Protein AF-A0A0G1MIJ4-F1 (afdb_monomer_lite)

Structure (mmCIF, N/CA/C/O backbone):
data_AF-A0A0G1MIJ4-F1
#
_entry.id   AF-A0A0G1MIJ4-F1
#
loop_
_atom_site.group_PDB
_atom_site.id
_atom_site.type_symbol
_atom_site.label_atom_id
_atom_site.label_alt_id
_atom_site.label_comp_id
_atom_site.label_asym_id
_atom_site.label_entity_id
_atom_site.label_seq_id
_atom_site.pdbx_PDB_ins_code
_atom_site.Cartn_x
_atom_site.Cartn_y
_atom_site.Cartn_z
_atom_site.occupancy
_atom_site.B_iso_or_equiv
_atom_site.auth_seq_id
_atom_site.auth_comp_id
_atom_site.auth_asym_id
_atom_site.auth_atom_id
_atom_site.pdbx_PDB_model_num
ATOM 1 N N . MET A 1 1 ? 20.265 -17.895 -13.007 1.00 46.12 1 MET A N 1
ATOM 2 C CA . MET A 1 1 ? 18.957 -17.484 -12.437 1.00 46.12 1 MET A CA 1
ATOM 3 C C . MET A 1 1 ? 19.154 -16.329 -11.462 1.00 46.12 1 MET A C 1
ATOM 5 O O . MET A 1 1 ? 19.772 -16.507 -10.422 1.00 46.12 1 MET A O 1
ATOM 9 N N . SER A 1 2 ? 18.710 -15.128 -11.835 1.00 48.31 2 SER A N 1
ATOM 10 C CA . SER A 1 2 ? 19.017 -13.864 -11.150 1.00 48.31 2 SER A CA 1
ATOM 11 C C . SER A 1 2 ? 18.450 -13.799 -9.725 1.00 48.31 2 SER A C 1
ATOM 13 O O . SER A 1 2 ? 17.234 -13.826 -9.535 1.00 48.31 2 SER A O 1
ATOM 15 N N . LYS A 1 3 ? 19.333 -13.635 -8.732 1.00 54.19 3 LYS A N 1
ATOM 16 C CA . LYS A 1 3 ? 19.046 -13.551 -7.283 1.00 54.19 3 LYS A CA 1
ATOM 17 C C . LYS A 1 3 ? 18.113 -12.399 -6.848 1.00 54.19 3 LYS A C 1
ATOM 19 O O . LYS A 1 3 ? 17.802 -12.297 -5.672 1.00 54.19 3 LYS A O 1
ATOM 24 N N . HIS A 1 4 ? 17.621 -11.555 -7.759 1.00 52.03 4 HIS A N 1
ATOM 25 C CA . HIS A 1 4 ? 16.943 -10.295 -7.407 1.00 52.03 4 HIS A CA 1
ATOM 26 C C . HIS A 1 4 ? 15.495 -10.141 -7.893 1.00 52.03 4 HIS A C 1
ATOM 28 O O . HIS A 1 4 ? 14.933 -9.059 -7.767 1.00 52.03 4 HIS A O 1
ATOM 34 N N . LYS A 1 5 ? 14.854 -11.189 -8.432 1.00 54.06 5 LYS A N 1
ATOM 35 C CA . LYS A 1 5 ? 13.494 -11.069 -9.009 1.00 54.06 5 LYS A CA 1
ATOM 36 C C . LYS A 1 5 ? 12.389 -11.843 -8.273 1.00 54.06 5 LYS A C 1
ATOM 38 O O . LYS A 1 5 ? 11.248 -11.816 -8.720 1.00 54.06 5 LYS A O 1
ATOM 43 N N . LYS A 1 6 ? 12.701 -12.521 -7.159 1.00 56.97 6 LYS A N 1
ATOM 44 C CA . LYS A 1 6 ? 11.711 -13.284 -6.365 1.00 56.97 6 LYS A CA 1
ATOM 45 C C . LYS A 1 6 ? 10.965 -12.431 -5.326 1.00 56.97 6 LYS A C 1
ATOM 47 O O . LYS A 1 6 ? 9.768 -12.613 -5.146 1.00 56.97 6 LYS A O 1
ATOM 52 N N . HIS A 1 7 ? 11.624 -11.423 -4.755 1.00 66.50 7 HIS A N 1
ATOM 53 C CA . HIS A 1 7 ? 11.097 -10.667 -3.609 1.00 66.50 7 HIS A CA 1
ATOM 54 C C . HIS A 1 7 ? 9.942 -9.706 -3.917 1.00 66.50 7 HIS A C 1
ATOM 56 O O . HIS A 1 7 ? 9.239 -9.279 -3.007 1.00 66.50 7 HIS A O 1
ATOM 62 N N . GLY A 1 8 ? 9.719 -9.348 -5.186 1.00 79.75 8 GLY A N 1
ATOM 63 C CA . GLY A 1 8 ? 8.627 -8.438 -5.545 1.00 79.75 8 GLY A CA 1
ATOM 64 C C . GLY A 1 8 ? 7.253 -9.034 -5.231 1.00 79.75 8 GLY A C 1
ATOM 65 O O . GLY A 1 8 ? 6.418 -8.377 -4.622 1.00 79.75 8 GLY A O 1
ATOM 66 N N . LYS A 1 9 ? 7.041 -10.311 -5.578 1.00 84.19 9 LYS A N 1
ATOM 67 C CA . LYS A 1 9 ? 5.766 -11.003 -5.332 1.00 84.19 9 LYS A CA 1
ATOM 68 C C . LYS A 1 9 ? 5.507 -11.219 -3.840 1.00 84.19 9 LYS A C 1
ATOM 70 O O . LYS A 1 9 ? 4.376 -11.063 -3.399 1.00 84.19 9 LYS A O 1
ATOM 75 N N . GLU A 1 10 ? 6.554 -11.534 -3.079 1.00 88.88 10 GLU A N 1
ATOM 76 C CA . GLU A 1 10 ? 6.487 -11.719 -1.623 1.00 88.88 10 GLU A CA 1
ATOM 77 C C . GLU A 1 10 ? 6.038 -10.432 -0.925 1.00 88.88 10 GLU A C 1
ATOM 79 O O . GLU A 1 10 ? 5.109 -10.463 -0.125 1.00 88.88 10 GLU A O 1
ATOM 84 N N . LYS A 1 11 ? 6.617 -9.282 -1.292 1.00 89.75 11 LYS A N 1
ATOM 85 C CA . LYS A 1 11 ? 6.211 -7.983 -0.734 1.00 89.75 11 LYS A CA 1
ATOM 86 C C . LYS A 1 11 ? 4.773 -7.620 -1.080 1.00 89.75 11 LYS A C 1
ATOM 88 O O . LYS A 1 11 ? 4.037 -7.167 -0.210 1.00 89.75 11 LYS A O 1
ATOM 93 N N . VAL A 1 12 ? 4.350 -7.873 -2.322 1.00 91.81 12 VAL A N 1
ATOM 94 C CA . VAL A 1 12 ? 2.944 -7.680 -2.705 1.00 91.81 12 VAL A CA 1
ATOM 95 C C . VAL A 1 12 ? 2.026 -8.537 -1.837 1.00 91.81 12 VAL A C 1
ATOM 97 O O . VAL A 1 12 ? 1.027 -8.031 -1.333 1.00 91.81 12 VAL A O 1
ATOM 100 N N . ALA A 1 13 ? 2.366 -9.811 -1.632 1.00 93.94 13 ALA A N 1
ATOM 101 C CA . ALA A 1 13 ? 1.571 -10.714 -0.807 1.00 93.94 13 ALA A CA 1
ATOM 102 C C . ALA A 1 13 ? 1.487 -10.241 0.653 1.00 93.94 13 ALA A C 1
ATOM 104 O O . ALA A 1 13 ? 0.396 -10.238 1.219 1.00 93.94 13 ALA A O 1
ATOM 105 N N . THR A 1 14 ? 2.599 -9.790 1.243 1.00 94.31 14 THR A N 1
ATOM 106 C CA . THR A 1 14 ? 2.623 -9.257 2.614 1.00 94.31 14 THR A CA 1
ATOM 107 C C . THR A 1 14 ? 1.717 -8.038 2.763 1.00 94.31 14 THR A C 1
ATOM 109 O O . THR A 1 14 ? 0.824 -8.057 3.606 1.00 94.31 14 THR A O 1
ATOM 112 N N . VAL A 1 15 ? 1.866 -7.030 1.897 1.00 94.69 15 VAL A N 1
ATOM 113 C CA . VAL A 1 15 ? 1.047 -5.805 1.947 1.00 94.69 15 VAL A CA 1
ATOM 114 C C . VAL A 1 15 ? -0.435 -6.119 1.750 1.00 94.69 15 VAL A C 1
ATOM 116 O O . VAL A 1 15 ? -1.290 -5.577 2.447 1.00 94.69 15 VAL A O 1
ATOM 119 N N . MET A 1 16 ? -0.766 -7.023 0.824 1.00 95.62 16 MET A N 1
ATOM 120 C CA . MET A 1 16 ? -2.157 -7.418 0.593 1.00 95.62 16 MET A CA 1
ATOM 121 C C . MET A 1 16 ? -2.739 -8.215 1.766 1.00 95.62 16 MET A C 1
ATOM 123 O O . MET A 1 16 ? -3.932 -8.096 2.041 1.00 95.62 16 MET A O 1
ATOM 127 N N . ARG A 1 17 ? -1.916 -8.988 2.487 1.00 96.31 17 ARG A N 1
ATOM 128 C CA . ARG A 1 17 ? -2.333 -9.678 3.714 1.00 96.31 17 ARG A CA 1
ATOM 129 C C . ARG A 1 17 ? -2.612 -8.687 4.843 1.00 96.31 17 ARG A C 1
ATOM 131 O O . ARG A 1 17 ? -3.638 -8.812 5.497 1.00 96.31 17 ARG A O 1
ATOM 138 N N . GLU A 1 18 ? -1.749 -7.695 5.040 1.00 95.12 18 GLU A N 1
ATOM 139 C CA . GLU A 1 18 ? -1.954 -6.617 6.023 1.00 95.12 18 GLU A CA 1
ATOM 140 C C . GLU A 1 18 ? -3.189 -5.772 5.692 1.00 95.12 18 GLU A C 1
ATOM 142 O O . GLU A 1 18 ? -3.977 -5.435 6.574 1.00 95.12 18 GLU A O 1
ATOM 147 N N . PHE A 1 19 ? -3.417 -5.485 4.407 1.00 96.44 19 PHE A N 1
ATOM 148 C CA . PHE A 1 19 ? -4.634 -4.814 3.955 1.00 96.44 19 PHE A CA 1
ATOM 149 C C . PHE A 1 19 ? -5.886 -5.642 4.261 1.00 96.44 19 PHE A C 1
ATOM 151 O O . PHE A 1 19 ? -6.850 -5.110 4.802 1.00 96.44 19 PHE A O 1
ATOM 158 N N . HIS A 1 20 ? -5.865 -6.947 3.971 1.00 95.31 20 HIS A N 1
ATOM 159 C CA . HIS A 1 20 ? -6.979 -7.842 4.291 1.00 95.31 20 HIS A CA 1
ATOM 160 C C . HIS A 1 20 ? -7.250 -7.928 5.803 1.00 95.31 20 HIS A C 1
ATOM 162 O O . HIS A 1 20 ? -8.397 -8.062 6.211 1.00 95.31 20 HIS A O 1
ATOM 168 N N . GLN A 1 21 ? -6.208 -7.807 6.631 1.00 95.31 21 GLN A N 1
ATOM 169 C CA . GLN A 1 21 ? -6.315 -7.761 8.093 1.00 95.31 21 GLN A CA 1
ATOM 170 C C . GLN A 1 21 ? -6.734 -6.385 8.640 1.00 95.31 21 GLN A C 1
ATOM 172 O O . GLN A 1 21 ? -6.975 -6.264 9.837 1.00 95.31 21 GLN A O 1
ATOM 177 N N . GLY A 1 22 ? -6.804 -5.345 7.802 1.00 94.88 22 GLY A N 1
ATOM 178 C CA . GLY A 1 22 ? -7.117 -3.979 8.234 1.00 94.88 22 GLY A CA 1
ATOM 179 C C . GLY A 1 22 ? -5.984 -3.288 9.002 1.00 94.88 22 GLY A C 1
ATOM 180 O O . GLY A 1 22 ? -6.232 -2.323 9.717 1.00 94.88 22 GLY A O 1
ATOM 181 N N . THR A 1 23 ? -4.744 -3.767 8.871 1.00 94.81 23 THR A N 1
ATOM 182 C CA . THR A 1 23 ? -3.572 -3.258 9.609 1.00 94.81 23 THR A CA 1
ATOM 183 C C . THR A 1 23 ? -2.618 -2.430 8.746 1.00 94.81 23 THR A C 1
ATOM 185 O O . THR A 1 23 ? -1.634 -1.883 9.251 1.00 94.81 23 THR A O 1
ATOM 188 N N . LEU A 1 24 ? -2.899 -2.299 7.446 1.00 95.56 24 LEU A N 1
ATOM 189 C CA . LEU A 1 24 ? -2.102 -1.484 6.533 1.00 95.56 24 LEU A CA 1
ATOM 190 C C . LEU A 1 24 ? -2.354 0.012 6.778 1.00 95.56 24 LEU A C 1
ATOM 192 O O . LEU A 1 24 ? -3.479 0.484 6.625 1.00 95.56 24 LEU A O 1
ATOM 196 N N . HIS A 1 25 ? -1.303 0.776 7.079 1.00 95.38 25 HIS A N 1
ATOM 197 C CA . HIS A 1 25 ? -1.383 2.224 7.307 1.00 95.38 25 HIS A CA 1
ATOM 198 C C . HIS A 1 25 ? -0.726 3.008 6.165 1.00 95.38 25 HIS A C 1
ATOM 200 O O . HIS A 1 25 ? 0.302 2.598 5.622 1.00 95.38 25 HIS A O 1
ATOM 206 N N . SER A 1 26 ? -1.296 4.160 5.804 1.00 92.00 26 SER A N 1
ATOM 207 C CA . SER A 1 26 ? -0.714 5.026 4.772 1.00 92.00 26 SER A CA 1
ATOM 208 C C . SER A 1 26 ? 0.297 6.017 5.358 1.00 92.00 26 SER A C 1
ATOM 210 O O . SER A 1 26 ? 0.053 6.657 6.380 1.00 92.00 26 SER A O 1
ATOM 212 N N . GLY A 1 27 ? 1.453 6.150 4.702 1.00 86.94 27 GLY A N 1
ATOM 213 C CA . GLY A 1 27 ? 2.495 7.134 5.023 1.00 86.94 27 GLY A CA 1
ATOM 214 C C . GLY A 1 27 ? 3.325 6.828 6.276 1.00 86.94 27 GLY A C 1
ATOM 215 O O . GLY A 1 27 ? 4.547 6.928 6.231 1.00 86.94 27 GLY A O 1
ATOM 216 N N . SER A 1 28 ? 2.697 6.439 7.386 1.00 88.06 28 SER A N 1
ATOM 217 C CA . SER A 1 28 ? 3.381 6.090 8.636 1.00 88.06 28 SER A CA 1
ATOM 218 C C . SER A 1 28 ? 2.563 5.115 9.486 1.00 88.06 28 SER A C 1
ATOM 220 O O . SER A 1 28 ? 1.371 4.939 9.257 1.00 88.06 28 SER A O 1
ATOM 222 N N . LYS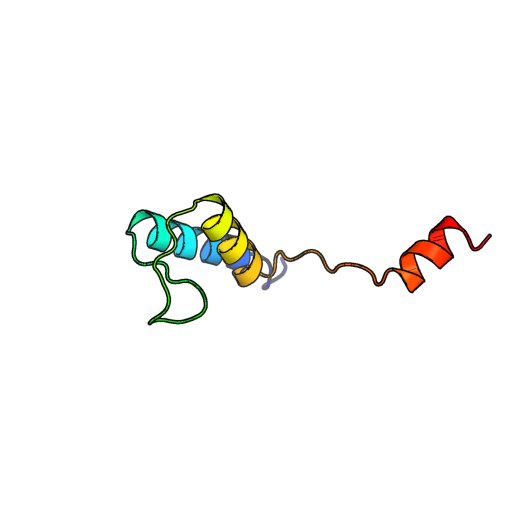 A 1 29 ? 3.179 4.542 10.530 1.00 85.38 29 LYS A N 1
ATOM 223 C CA . LYS A 1 29 ? 2.511 3.640 11.492 1.00 85.38 29 LYS A CA 1
ATOM 224 C C . LYS A 1 29 ? 1.358 4.285 12.276 1.00 85.38 29 LYS A C 1
ATOM 226 O O . LYS A 1 29 ? 0.550 3.567 12.840 1.00 85.38 29 LYS A O 1
ATOM 231 N N . LYS A 1 30 ? 1.317 5.621 12.353 1.00 91.19 30 LYS A N 1
ATOM 232 C CA . LYS A 1 30 ? 0.235 6.397 12.988 1.00 91.19 30 LYS A CA 1
ATOM 233 C C . LYS A 1 30 ? -0.710 7.028 11.958 1.00 91.19 30 LYS A C 1
ATOM 235 O O . LYS A 1 30 ? -1.581 7.808 12.327 1.00 91.19 30 LYS A O 1
ATOM 240 N N . GLY A 1 31 ? -0.473 6.780 10.669 1.00 90.69 31 GLY A N 1
ATOM 241 C CA . GLY A 1 31 ? -1.305 7.303 9.595 1.00 90.69 31 GLY A CA 1
ATOM 242 C C . GLY A 1 31 ? -2.676 6.629 9.569 1.00 90.69 31 GLY A C 1
ATOM 243 O O . GLY A 1 31 ? -2.908 5.674 10.305 1.00 90.69 31 GLY A O 1
ATOM 244 N N . PRO A 1 32 ? -3.598 7.093 8.719 1.00 94.75 32 PRO A N 1
ATOM 245 C CA . PRO A 1 32 ? -4.891 6.444 8.576 1.00 94.75 32 PRO A CA 1
ATOM 246 C C . PRO A 1 32 ? -4.730 5.038 7.985 1.00 94.75 32 PRO A C 1
ATOM 248 O O . PRO A 1 32 ? -3.847 4.796 7.149 1.00 94.75 32 PRO A O 1
ATOM 251 N N . VAL A 1 33 ? -5.614 4.131 8.407 1.00 95.25 33 VAL A N 1
ATOM 252 C CA . VA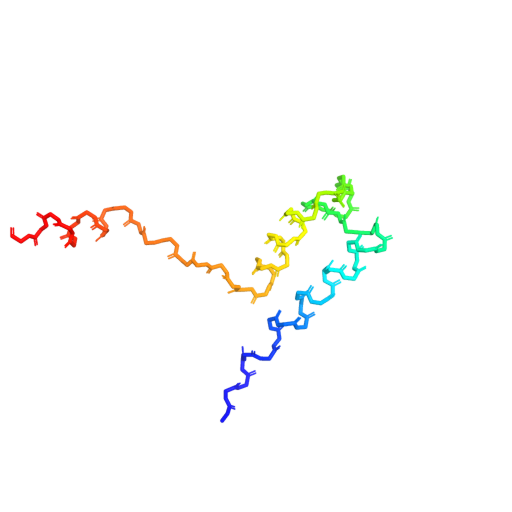L A 1 33 ? -5.730 2.784 7.838 1.00 95.25 33 VAL A CA 1
ATOM 253 C C . VAL A 1 33 ? -6.150 2.889 6.375 1.00 95.25 33 VAL A C 1
ATOM 255 O O . VAL A 1 33 ? -7.038 3.662 6.010 1.00 95.25 33 VAL A O 1
ATOM 258 N N . VAL A 1 34 ? -5.497 2.107 5.522 1.00 96.12 34 VAL A N 1
ATOM 259 C CA . VAL A 1 34 ? -5.828 2.012 4.104 1.00 96.12 34 VAL A CA 1
ATOM 260 C C . VAL A 1 34 ? -7.086 1.168 3.964 1.00 96.12 34 VAL A C 1
ATOM 262 O O . VAL A 1 34 ? -7.068 -0.024 4.245 1.00 96.12 34 VAL A O 1
ATOM 265 N N . THR A 1 35 ? -8.167 1.779 3.488 1.00 94.38 35 THR A N 1
ATOM 266 C CA . THR A 1 35 ? -9.449 1.099 3.232 1.00 94.38 35 THR A CA 1
ATOM 267 C C . THR A 1 35 ? -9.673 0.808 1.751 1.00 94.38 35 THR A C 1
ATOM 269 O O . THR A 1 35 ? -10.414 -0.104 1.395 1.00 94.38 35 THR A O 1
ATOM 272 N N . ASN A 1 36 ? -9.009 1.550 0.862 1.00 95.75 36 ASN A N 1
ATOM 273 C CA . ASN A 1 36 ? -9.184 1.418 -0.579 1.00 95.75 36 ASN A CA 1
ATOM 274 C C . ASN A 1 36 ? -8.246 0.338 -1.171 1.00 95.75 36 ASN A C 1
ATOM 276 O O . ASN A 1 36 ? -7.021 0.519 -1.151 1.00 95.75 36 ASN A O 1
ATOM 280 N N . PRO A 1 37 ? -8.776 -0.728 -1.809 1.00 95.31 37 PRO A N 1
ATOM 281 C CA . PRO A 1 37 ? -7.962 -1.770 -2.442 1.00 95.31 37 PRO A CA 1
ATOM 282 C C . PRO A 1 37 ? -7.027 -1.255 -3.544 1.00 95.31 37 PRO A C 1
ATOM 284 O O . PRO A 1 37 ? -5.971 -1.840 -3.795 1.00 95.31 37 PRO A O 1
ATOM 287 N N . ALA A 1 38 ? -7.398 -0.175 -4.238 1.00 94.19 38 ALA A N 1
ATOM 288 C CA . ALA A 1 38 ? -6.552 0.430 -5.265 1.00 94.19 38 ALA A CA 1
ATOM 289 C C . ALA A 1 38 ? -5.285 1.050 -4.656 1.00 94.19 38 ALA A C 1
ATOM 291 O O . ALA A 1 38 ? -4.193 0.896 -5.204 1.00 94.19 38 ALA A O 1
ATOM 292 N N . GLN A 1 39 ? -5.417 1.690 -3.492 1.00 94.81 39 GLN A N 1
ATOM 293 C CA . GLN A 1 39 ? -4.293 2.273 -2.766 1.00 94.81 39 GLN A CA 1
ATOM 294 C C . GLN A 1 39 ? -3.374 1.184 -2.204 1.00 94.81 39 GLN A C 1
ATOM 296 O O . GLN A 1 39 ? -2.159 1.279 -2.363 1.00 94.81 39 GLN A O 1
ATOM 301 N N . ALA A 1 40 ? -3.939 0.115 -1.633 1.00 95.31 40 ALA A N 1
ATOM 302 C CA . ALA A 1 40 ? -3.162 -1.034 -1.166 1.00 95.31 40 ALA A CA 1
ATOM 303 C C . ALA A 1 40 ? -2.330 -1.659 -2.299 1.00 95.31 40 ALA A C 1
ATOM 305 O O . ALA A 1 40 ? -1.128 -1.874 -2.146 1.00 95.31 40 ALA A O 1
ATOM 306 N N . LYS A 1 41 ? -2.931 -1.842 -3.485 1.00 93.50 41 LYS A N 1
ATOM 307 C CA . LYS A 1 41 ? -2.220 -2.307 -4.689 1.00 93.50 41 LYS A CA 1
ATOM 308 C C . LYS A 1 41 ? -1.096 -1.358 -5.115 1.00 93.50 41 LYS A C 1
ATOM 310 O O . LYS A 1 41 ? -0.024 -1.822 -5.501 1.00 93.50 41 LYS A O 1
ATOM 315 N N . ALA A 1 42 ? -1.309 -0.046 -5.035 1.00 92.62 42 ALA A N 1
ATOM 316 C CA . ALA A 1 42 ? -0.278 0.942 -5.353 1.00 92.62 42 ALA A CA 1
ATOM 317 C C . ALA A 1 42 ? 0.913 0.878 -4.378 1.00 92.62 42 ALA A C 1
ATOM 319 O O . ALA A 1 42 ? 2.064 0.912 -4.817 1.00 92.62 42 ALA A O 1
ATOM 320 N N . ILE A 1 43 ? 0.648 0.727 -3.077 1.00 93.00 43 ILE A N 1
ATOM 321 C CA . ILE A 1 43 ? 1.681 0.555 -2.043 1.00 93.00 43 ILE A CA 1
ATOM 322 C C . ILE A 1 43 ? 2.455 -0.741 -2.295 1.00 93.00 43 ILE A C 1
ATOM 324 O O . ILE A 1 43 ? 3.677 -0.705 -2.413 1.00 93.00 43 ILE A O 1
ATOM 328 N N . ALA A 1 44 ? 1.745 -1.852 -2.501 1.00 92.81 44 ALA A N 1
ATOM 329 C CA . ALA A 1 44 ? 2.327 -3.156 -2.796 1.00 92.81 44 ALA A CA 1
ATOM 330 C C . ALA A 1 44 ? 3.277 -3.114 -4.008 1.00 92.81 44 ALA A C 1
ATOM 332 O O . ALA A 1 44 ? 4.410 -3.591 -3.938 1.00 92.81 44 ALA A O 1
ATOM 333 N N . MET A 1 45 ? 2.853 -2.489 -5.113 1.00 91.00 45 MET A N 1
ATOM 334 C CA . MET A 1 45 ? 3.694 -2.319 -6.305 1.00 91.00 45 MET A CA 1
ATOM 335 C C . MET A 1 45 ? 4.911 -1.418 -6.050 1.00 91.00 45 MET A C 1
ATOM 337 O O . MET A 1 45 ? 5.998 -1.680 -6.574 1.00 91.00 45 MET A O 1
ATOM 341 N N . SER A 1 46 ? 4.748 -0.366 -5.245 1.00 89.44 46 SER A N 1
ATOM 342 C CA . SER A 1 46 ? 5.835 0.542 -4.872 1.00 89.44 46 SER A CA 1
ATOM 343 C C . SER A 1 46 ? 6.889 -0.162 -4.007 1.00 89.44 46 SER A C 1
ATOM 345 O O . SER A 1 46 ? 8.081 -0.089 -4.316 1.00 89.44 46 SER A O 1
ATOM 347 N N . GLU A 1 47 ? 6.466 -0.920 -2.990 1.00 88.81 47 GLU A N 1
ATOM 348 C CA . GLU A 1 47 ? 7.357 -1.684 -2.105 1.00 88.81 47 GLU A CA 1
ATOM 349 C C . GLU A 1 47 ? 8.081 -2.826 -2.822 1.00 88.81 47 GLU A C 1
ATOM 351 O O . GLU A 1 47 ? 9.261 -3.102 -2.562 1.00 88.81 47 GLU A O 1
ATOM 356 N N . ALA A 1 48 ? 7.391 -3.464 -3.767 1.00 89.06 48 ALA A N 1
ATOM 357 C CA . ALA A 1 48 ? 7.950 -4.484 -4.643 1.00 89.06 48 ALA A CA 1
ATOM 358 C C . ALA A 1 48 ? 8.965 -3.931 -5.656 1.00 89.06 48 ALA A C 1
ATOM 360 O O . ALA A 1 48 ? 9.583 -4.705 -6.388 1.00 89.06 48 ALA A O 1
ATOM 361 N N . GLY A 1 49 ? 9.151 -2.606 -5.725 1.00 84.50 49 GLY A N 1
ATOM 362 C CA . GLY A 1 49 ? 10.049 -1.970 -6.686 1.00 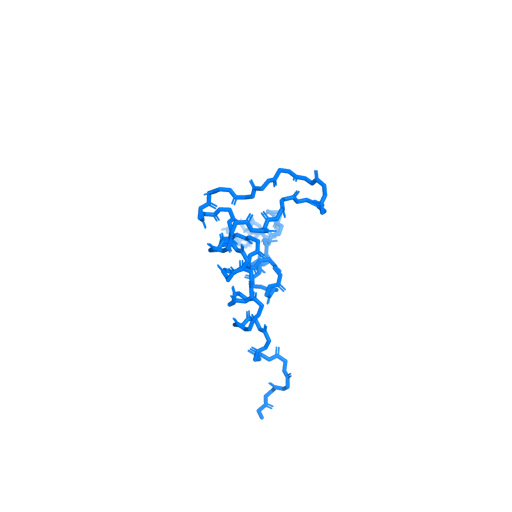84.50 49 GLY A CA 1
ATOM 363 C C . GLY A 1 49 ? 9.555 -2.074 -8.130 1.00 84.50 49 GLY A C 1
ATOM 364 O O . GLY A 1 49 ? 10.341 -1.903 -9.057 1.00 84.50 49 GLY A O 1
ATOM 365 N N . MET A 1 50 ? 8.259 -2.332 -8.330 1.00 79.94 50 MET A N 1
ATOM 366 C CA . MET A 1 50 ? 7.624 -2.482 -9.644 1.00 79.94 50 MET A CA 1
ATOM 367 C C . MET A 1 50 ? 7.214 -1.138 -10.260 1.00 79.94 50 MET A C 1
ATOM 369 O O . MET A 1 50 ? 6.544 -1.104 -11.289 1.00 79.94 50 MET A O 1
ATOM 373 N N . ARG A 1 51 ? 7.617 -0.016 -9.650 1.00 75.75 51 ARG A N 1
ATOM 374 C CA . ARG A 1 51 ? 7.361 1.321 -10.188 1.00 75.75 51 ARG A CA 1
ATOM 375 C C . ARG A 1 51 ? 8.032 1.494 -11.547 1.00 75.75 51 ARG A C 1
ATOM 377 O O . ARG A 1 51 ? 9.256 1.420 -11.678 1.00 75.75 51 ARG A O 1
ATOM 384 N N . GLU A 1 52 ? 7.224 1.773 -12.557 1.00 70.94 52 GLU A N 1
ATOM 385 C CA . GLU A 1 52 ? 7.736 2.131 -13.866 1.00 70.94 52 GLU A CA 1
ATOM 386 C C . GLU A 1 52 ? 8.443 3.490 -13.771 1.00 70.94 52 GLU A C 1
ATOM 388 O O . GLU A 1 52 ? 7.892 4.478 -13.274 1.00 70.94 52 GLU A O 1
ATOM 393 N N . LYS A 1 53 ? 9.709 3.550 -14.197 1.00 70.75 53 LYS A N 1
ATOM 394 C CA . LYS A 1 53 ? 10.461 4.808 -14.209 1.00 70.75 53 LYS A CA 1
ATOM 395 C C . LYS A 1 53 ? 9.840 5.719 -15.264 1.00 70.75 53 LYS A C 1
ATOM 397 O O . 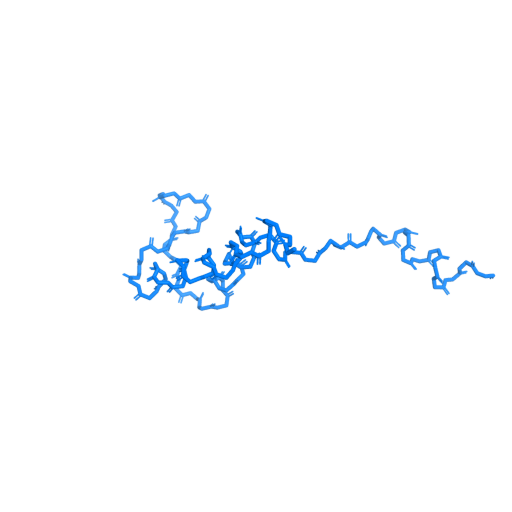LYS A 1 53 ? 10.078 5.526 -16.456 1.00 70.75 53 LYS A O 1
ATOM 402 N N . LYS A 1 54 ? 9.087 6.738 -14.837 1.00 71.25 54 LYS A N 1
ATOM 403 C CA . LYS A 1 54 ? 8.610 7.785 -15.748 1.00 71.25 54 LYS A CA 1
ATOM 404 C C . LYS A 1 54 ? 9.819 8.431 -16.427 1.00 71.25 54 LYS A C 1
ATOM 406 O O . LYS A 1 54 ? 10.690 9.000 -15.768 1.00 71.25 54 LYS A O 1
ATOM 411 N N . ARG A 1 55 ? 9.900 8.312 -17.756 1.00 73.50 55 ARG A N 1
ATOM 412 C CA . ARG A 1 55 ? 10.917 9.023 -18.538 1.00 73.50 55 ARG A CA 1
ATOM 413 C C . ARG A 1 55 ? 10.623 10.523 -18.448 1.00 73.50 55 ARG A C 1
ATOM 415 O O . ARG A 1 55 ? 9.464 10.906 -18.593 1.00 73.50 55 ARG A O 1
ATOM 422 N N . PRO A 1 56 ? 11.636 11.378 -18.229 1.00 78.50 56 PRO A N 1
ATOM 423 C CA . PRO A 1 56 ? 11.411 12.813 -18.170 1.00 78.50 56 PRO A CA 1
ATOM 424 C C . PRO A 1 56 ? 10.863 13.300 -19.513 1.00 78.50 56 PRO A C 1
ATOM 426 O O . PRO A 1 56 ? 11.382 12.928 -20.569 1.00 78.50 56 PRO A O 1
ATOM 429 N N . TYR A 1 57 ? 9.842 14.154 -19.458 1.00 70.25 57 TYR A N 1
ATOM 430 C CA . TYR A 1 57 ? 9.102 14.654 -20.620 1.00 70.25 57 TYR A CA 1
ATOM 431 C C . TYR A 1 57 ? 10.012 15.258 -21.709 1.00 70.25 57 TYR A C 1
ATOM 433 O O . TYR A 1 57 ? 9.844 15.002 -22.898 1.00 70.25 57 TYR A O 1
ATOM 441 N N . A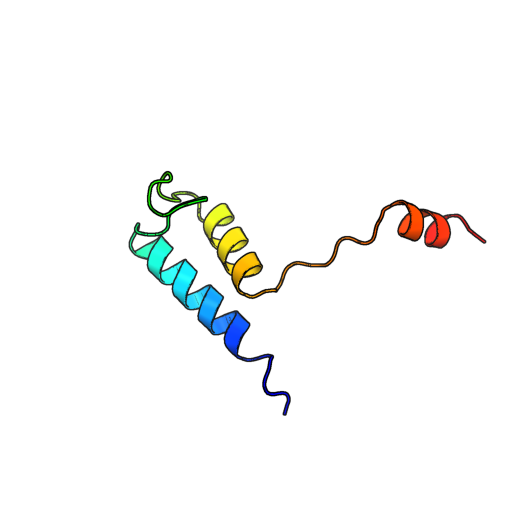RG A 1 58 ? 11.091 15.946 -21.307 1.00 72.00 58 ARG A N 1
ATOM 442 C CA . ARG A 1 58 ? 12.125 16.461 -22.229 1.00 72.00 58 ARG A CA 1
ATOM 443 C C . ARG A 1 58 ? 12.759 15.372 -23.107 1.00 72.00 58 ARG A C 1
ATOM 445 O O . ARG A 1 58 ? 13.061 15.624 -24.268 1.00 72.00 58 ARG A O 1
ATOM 452 N N . LYS A 1 59 ? 12.952 14.156 -22.582 1.00 68.38 59 LYS A N 1
ATOM 453 C CA . LYS A 1 59 ? 13.505 13.021 -23.343 1.00 68.38 59 LYS A CA 1
ATOM 454 C C . LYS A 1 59 ? 12.442 12.316 -24.189 1.00 68.38 59 LYS A C 1
ATOM 456 O O . LYS A 1 59 ? 12.785 11.766 -25.232 1.00 68.38 59 LYS A O 1
ATOM 461 N N . SER A 1 60 ? 11.170 12.314 -23.773 1.00 70.69 60 SER A N 1
ATOM 462 C CA . SER A 1 60 ? 10.087 11.755 -24.594 1.00 70.69 60 SER A CA 1
ATOM 463 C C . SER A 1 60 ? 9.776 12.641 -25.795 1.00 70.69 60 SER A C 1
ATOM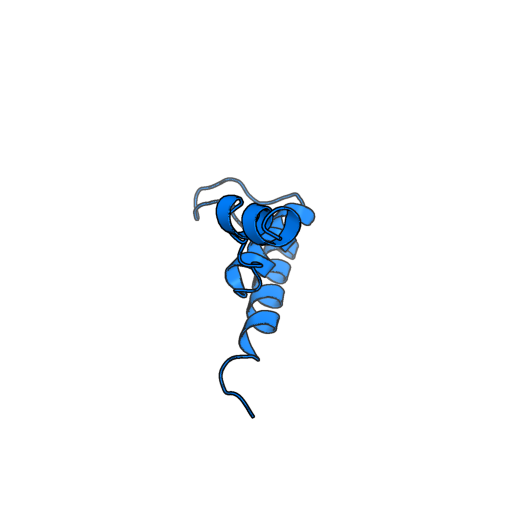 465 O O . SER A 1 60 ? 9.641 12.105 -26.888 1.00 70.69 60 SER A O 1
ATOM 467 N N . LEU A 1 61 ? 9.754 13.967 -25.619 1.00 72.62 61 LEU A N 1
ATOM 468 C CA . LEU A 1 61 ? 9.529 14.923 -26.705 1.00 72.62 61 LEU A CA 1
ATOM 469 C C . LEU A 1 61 ? 10.629 14.878 -27.762 1.00 72.62 61 LEU A C 1
ATOM 471 O O . LEU A 1 61 ? 10.320 14.768 -28.939 1.00 72.62 61 LEU A O 1
ATOM 475 N N . LYS A 1 62 ? 11.908 14.864 -27.361 1.00 75.69 62 LYS A N 1
ATOM 476 C CA . LYS A 1 62 ? 13.025 14.778 -28.317 1.00 75.69 62 LYS A CA 1
ATOM 477 C C . LYS A 1 62 ? 13.001 13.484 -29.146 1.00 75.69 62 LYS A C 1
ATOM 479 O O . LYS A 1 62 ? 13.485 13.468 -30.264 1.00 75.69 62 LYS A O 1
ATOM 484 N N . ARG A 1 63 ? 12.414 12.401 -28.620 1.00 76.12 63 ARG A N 1
ATOM 485 C CA . ARG A 1 63 ? 12.212 11.141 -29.356 1.00 76.12 63 ARG A CA 1
ATOM 486 C C . ARG A 1 63 ? 11.028 11.199 -30.329 1.00 76.12 63 ARG A C 1
ATOM 488 O O . ARG A 1 63 ? 11.070 10.513 -31.340 1.00 76.12 63 ARG A O 1
ATOM 495 N N . ILE A 1 64 ? 9.971 11.938 -29.989 1.00 79.25 64 ILE A N 1
ATOM 496 C CA . ILE A 1 64 ? 8.742 12.025 -30.798 1.00 79.25 64 ILE A CA 1
ATOM 497 C C . ILE A 1 64 ? 8.888 13.082 -31.899 1.00 79.25 64 ILE A C 1
ATOM 499 O O . ILE A 1 64 ? 8.484 12.839 -33.026 1.00 79.25 64 ILE A O 1
ATOM 503 N N . PHE A 1 65 ? 9.493 14.225 -31.574 1.00 83.19 65 PHE A N 1
ATOM 504 C CA . PHE A 1 65 ? 9.551 15.414 -32.429 1.00 83.19 65 PHE A CA 1
ATOM 505 C C . PHE A 1 65 ? 10.969 15.783 -32.895 1.00 83.19 65 PHE A C 1
ATOM 507 O O . PHE A 1 65 ? 11.133 16.765 -33.602 1.00 83.19 65 PHE A O 1
ATOM 514 N N . GLY A 1 66 ? 12.006 15.057 -32.467 1.00 68.56 66 GLY A N 1
ATOM 515 C CA . GLY A 1 66 ? 13.403 15.342 -32.821 1.00 68.56 66 GLY A CA 1
ATOM 516 C C . GLY A 1 66 ? 13.934 14.458 -33.947 1.00 68.56 66 GLY A C 1
ATOM 517 O O . GLY A 1 66 ? 14.919 13.750 -33.731 1.00 68.56 66 GLY A O 1
ATOM 518 N N . ARG A 1 67 ? 13.267 14.479 -35.104 1.00 60.62 67 ARG A N 1
ATOM 519 C CA . ARG A 1 67 ? 13.808 14.020 -36.390 1.00 60.62 67 ARG A CA 1
ATOM 520 C C . ARG A 1 67 ? 13.932 15.215 -37.315 1.00 60.62 67 ARG A C 1
ATOM 522 O O . ARG A 1 67 ? 12.966 16.005 -37.329 1.00 60.62 67 ARG A O 1
#

pLDDT: mean 83.18, std 13.71, range [46.12, 96.44]

Sequence (67 aa):
MSKHKKHGKEKVATVMREFHQGTLHSGSKKGPVVTNPAQAKAIAMSEAGMREKKRPYRKSLKRIFGR

InterPro domains:
  IPR045468 Protein of unknown function DUF6496 [PF20106] (4-59)

Foldseek 3Di:
DDPQQPVLVVLLVVLVVCLVVQCRAPPDNPHDGDPDPVVSNVVSCVVSVVDDPPDPPVVVCCVVPVD

Radius of gyration: 16.78 Å; chains: 1; bounding box: 28×34×49 Å

Organism: NCBI:txid1618384

Secondary structure (DSSP, 8-state):
--TTSSHHHHHHHHHHHHHHTT--BSSSTTSPB---HHHHHHHHHHHTT----PPPHHHHHHHHH--